Protein AF-A0A9E0A0V2-F1 (afdb_monomer)

Foldseek 3Di:
DDWDWDADPVHRLDIDTDDDDPDPVRVVVVCPDPVNVVVVVVCVVRDPDDDDDDDDDDPDDDDD

Sequence (64 aa):
LLYSLNRDKANPDVLVVVEQYRDKAALE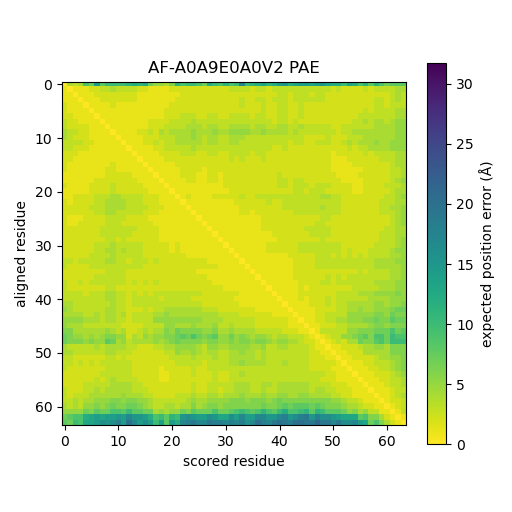FHSSTPHFKEFFSASAAFIGGRPEMTVMKEVQRAKP

Structure (mmCIF, N/CA/C/O backbone):
data_AF-A0A9E0A0V2-F1
#
_entry.id   AF-A0A9E0A0V2-F1
#
loop_
_atom_site.group_PDB
_atom_site.id
_atom_site.type_symbol
_atom_site.label_atom_id
_atom_site.label_alt_id
_atom_site.label_comp_id
_atom_site.label_asym_id
_atom_site.label_entity_id
_atom_site.label_seq_id
_atom_site.pdbx_PDB_ins_code
_atom_site.Cartn_x
_atom_site.Cartn_y
_atom_site.Cartn_z
_atom_site.occupancy
_atom_site.B_iso_or_equiv
_atom_site.auth_seq_id
_atom_site.auth_comp_id
_atom_site.auth_asym_id
_atom_site.auth_atom_id
_atom_site.pdbx_PDB_model_num
ATOM 1 N N . LEU A 1 1 ? -1.373 -3.807 14.106 1.00 85.31 1 LEU A N 1
ATOM 2 C CA . LEU A 1 1 ? -1.654 -3.391 12.713 1.00 85.31 1 LEU A CA 1
ATOM 3 C C . LEU A 1 1 ? -0.521 -3.879 11.818 1.00 85.31 1 LEU A C 1
ATOM 5 O O . LEU A 1 1 ? 0.520 -4.238 12.358 1.00 85.31 1 LEU A O 1
ATOM 9 N N . LEU A 1 2 ? -0.748 -3.984 10.508 1.00 93.62 2 LEU A N 1
ATOM 10 C CA . LEU A 1 2 ? 0.200 -4.528 9.525 1.00 93.62 2 LEU A CA 1
ATOM 11 C C . LEU A 1 2 ? 0.537 -3.438 8.509 1.00 93.62 2 LEU A C 1
ATOM 13 O O . LEU A 1 2 ? -0.365 -2.747 8.047 1.00 93.62 2 LEU A O 1
ATOM 17 N N . TYR A 1 3 ? 1.812 -3.320 8.158 1.00 96.56 3 TYR A N 1
ATOM 18 C CA . TYR A 1 3 ? 2.266 -2.543 7.014 1.00 96.56 3 TYR A CA 1
ATOM 19 C C . TYR A 1 3 ? 3.449 -3.286 6.405 1.00 96.56 3 TYR A C 1
ATOM 21 O O . TYR A 1 3 ? 4.490 -3.424 7.046 1.00 96.56 3 TYR A O 1
ATOM 29 N N . SER A 1 4 ? 3.267 -3.839 5.211 1.00 97.19 4 SER A N 1
ATOM 30 C CA . SER A 1 4 ? 4.307 -4.611 4.531 1.00 97.19 4 SER A CA 1
ATOM 31 C C . SER A 1 4 ? 4.417 -4.183 3.081 1.00 97.19 4 SER A C 1
ATOM 33 O O . SER A 1 4 ? 3.405 -4.055 2.396 1.00 97.19 4 SER A O 1
ATOM 35 N N . LEU A 1 5 ? 5.651 -3.982 2.628 1.00 97.06 5 LEU A N 1
ATOM 36 C CA . LEU A 1 5 ? 5.976 -3.773 1.228 1.00 97.06 5 LEU A CA 1
ATOM 37 C C . LEU A 1 5 ? 6.534 -5.076 0.672 1.00 97.06 5 LEU A C 1
ATOM 39 O O . LEU A 1 5 ? 7.507 -5.621 1.191 1.00 97.06 5 LEU A O 1
ATOM 43 N N . ASN A 1 6 ? 5.914 -5.557 -0.390 1.00 97.88 6 ASN A N 1
ATOM 44 C CA . ASN A 1 6 ? 6.238 -6.818 -1.025 1.00 97.88 6 ASN A CA 1
ATOM 45 C C . ASN A 1 6 ? 6.533 -6.551 -2.501 1.00 97.88 6 ASN A C 1
ATOM 47 O O . ASN A 1 6 ? 6.069 -5.561 -3.065 1.00 97.88 6 ASN A O 1
ATOM 51 N N . ARG A 1 7 ? 7.292 -7.439 -3.132 1.00 97.69 7 ARG A N 1
ATOM 52 C CA . ARG A 1 7 ? 7.512 -7.439 -4.578 1.00 97.69 7 ARG A CA 1
ATOM 53 C C . ARG A 1 7 ? 6.850 -8.678 -5.156 1.00 97.69 7 ARG A C 1
ATOM 55 O O . ARG A 1 7 ? 6.990 -9.759 -4.577 1.00 97.69 7 ARG A O 1
ATOM 62 N N . ASP A 1 8 ? 6.128 -8.517 -6.257 1.00 97.44 8 ASP A N 1
ATOM 63 C CA . ASP A 1 8 ? 5.538 -9.659 -6.940 1.00 97.44 8 ASP A CA 1
ATOM 64 C C . ASP A 1 8 ? 6.634 -10.611 -7.444 1.00 97.44 8 ASP A C 1
ATOM 66 O O . ASP A 1 8 ? 7.719 -10.200 -7.862 1.00 97.44 8 ASP A O 1
ATOM 70 N N . LYS A 1 9 ? 6.369 -11.916 -7.349 1.00 97.94 9 LYS A N 1
ATOM 71 C CA . LYS A 1 9 ? 7.360 -12.938 -7.706 1.00 97.94 9 LYS A CA 1
ATOM 72 C C . LYS A 1 9 ? 7.485 -13.135 -9.214 1.00 97.94 9 LYS A C 1
ATOM 74 O O . LYS A 1 9 ? 8.552 -13.539 -9.665 1.00 97.94 9 LYS A O 1
ATOM 79 N N . ALA A 1 10 ? 6.409 -12.914 -9.968 1.00 98.06 10 ALA A N 1
ATOM 80 C CA . ALA A 1 10 ? 6.385 -13.091 -11.415 1.00 98.06 10 ALA A CA 1
ATOM 81 C C . ALA A 1 10 ? 6.806 -11.810 -12.150 1.00 98.06 10 ALA A C 1
ATOM 83 O O . ALA A 1 10 ? 7.424 -11.892 -13.209 1.00 98.06 10 ALA A O 1
ATOM 84 N N . ASN A 1 11 ? 6.511 -10.640 -11.580 1.00 96.62 11 ASN A N 1
ATOM 85 C CA . ASN A 1 11 ? 6.848 -9.337 -12.127 1.00 96.62 11 ASN A CA 1
ATOM 86 C C . ASN A 1 11 ? 7.566 -8.454 -11.082 1.00 96.62 11 ASN A C 1
ATOM 88 O O . ASN A 1 11 ? 6.912 -7.842 -10.236 1.00 96.62 11 ASN A O 1
ATOM 92 N N . PRO A 1 12 ? 8.904 -8.327 -11.142 1.00 96.06 12 PRO A N 1
ATOM 93 C CA . PRO A 1 12 ? 9.669 -7.593 -10.135 1.00 96.06 12 PRO A CA 1
ATOM 94 C C . PRO A 1 12 ? 9.413 -6.074 -10.109 1.00 96.06 12 PRO A C 1
ATOM 96 O O . PRO A 1 12 ? 9.773 -5.432 -9.117 1.00 96.06 12 PRO A O 1
ATOM 99 N N . ASP A 1 13 ? 8.785 -5.514 -11.147 1.00 95.75 13 ASP A N 1
ATOM 100 C CA . ASP A 1 13 ? 8.404 -4.097 -11.217 1.00 95.75 13 ASP A CA 1
ATOM 101 C C . ASP A 1 13 ? 7.080 -3.810 -10.488 1.00 95.75 13 ASP A C 1
ATOM 103 O O . ASP A 1 13 ? 6.719 -2.653 -10.268 1.00 95.75 13 ASP A O 1
ATOM 107 N N . VAL A 1 14 ? 6.360 -4.854 -10.063 1.00 95.81 14 VAL A N 1
ATOM 108 C CA . VAL A 1 14 ? 5.128 -4.722 -9.283 1.00 95.81 14 VAL A CA 1
ATOM 109 C C . VAL A 1 14 ? 5.448 -4.798 -7.794 1.00 95.81 14 VAL A C 1
ATOM 111 O O . VAL A 1 14 ? 5.943 -5.804 -7.277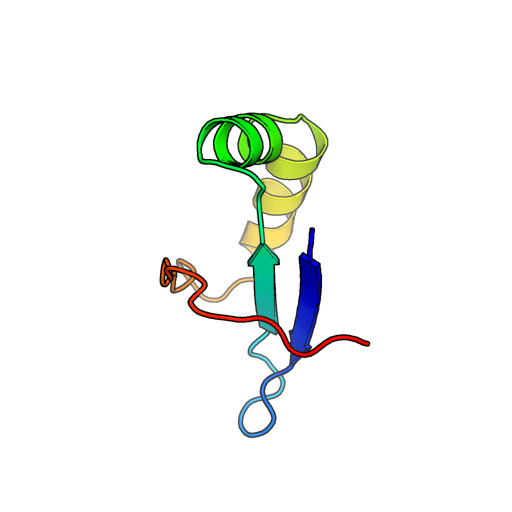 1.00 95.81 14 VAL A O 1
ATOM 114 N N . LEU A 1 15 ? 5.120 -3.720 -7.085 1.00 96.31 15 LEU A N 1
ATOM 115 C CA . LEU A 1 15 ? 5.153 -3.661 -5.630 1.00 96.31 15 LEU A CA 1
ATOM 116 C C . LEU A 1 15 ? 3.736 -3.805 -5.067 1.00 96.31 15 LEU A C 1
ATOM 118 O O . LEU A 1 15 ? 2.797 -3.189 -5.565 1.00 96.31 15 LEU A O 1
ATOM 122 N N . VAL A 1 16 ? 3.596 -4.594 -4.003 1.00 97.06 16 VAL A N 1
ATOM 123 C CA . VAL A 1 16 ? 2.325 -4.852 -3.318 1.00 97.06 16 VAL A CA 1
ATOM 124 C C . VAL A 1 16 ? 2.444 -4.408 -1.868 1.00 97.06 16 VAL A C 1
ATOM 126 O O . VAL A 1 16 ? 3.220 -4.978 -1.093 1.00 97.06 16 VAL A O 1
ATOM 129 N N . VAL A 1 17 ? 1.656 -3.405 -1.489 1.00 96.75 17 VAL A N 1
ATOM 130 C CA . VAL A 1 17 ? 1.542 -2.978 -0.093 1.00 96.75 17 VAL A CA 1
ATOM 131 C C . VAL A 1 17 ? 0.363 -3.705 0.544 1.00 96.75 17 VAL A C 1
ATOM 133 O O . VAL A 1 17 ? -0.761 -3.615 0.054 1.00 96.75 17 VAL A O 1
ATOM 136 N N . VAL A 1 18 ? 0.615 -4.449 1.623 1.00 97.25 18 VAL A N 1
ATOM 137 C CA . VAL A 1 18 ? -0.451 -5.061 2.429 1.00 97.25 18 VAL A CA 1
ATOM 138 C C . VAL A 1 18 ? -0.529 -4.326 3.751 1.00 97.25 18 VAL A C 1
ATOM 140 O O . VAL A 1 18 ? 0.415 -4.342 4.549 1.00 97.25 18 VAL A O 1
ATOM 143 N N . GLU A 1 19 ? -1.677 -3.700 3.966 1.00 97.12 19 GLU A N 1
ATOM 144 C CA . GLU A 1 19 ? -1.942 -2.826 5.096 1.00 97.12 19 GLU A CA 1
ATOM 145 C C . GLU A 1 19 ? -3.130 -3.359 5.892 1.00 97.12 19 GLU A C 1
ATOM 147 O O . GLU A 1 19 ? -4.118 -3.849 5.342 1.00 97.12 19 GLU A O 1
ATOM 152 N N . GLN A 1 20 ? -3.049 -3.246 7.212 1.00 96.56 20 GLN A N 1
ATOM 153 C CA . GLN A 1 20 ? -4.194 -3.440 8.083 1.00 96.56 20 GLN A CA 1
ATOM 154 C C . GLN A 1 20 ? -4.314 -2.250 9.014 1.00 96.56 20 GLN A C 1
ATOM 156 O O . GLN A 1 20 ? -3.397 -1.970 9.787 1.00 96.56 20 GLN A O 1
ATOM 161 N N . TYR A 1 21 ? -5.502 -1.660 9.026 1.00 96.94 21 TYR A N 1
ATOM 162 C CA . TYR A 1 21 ? -5.896 -0.612 9.953 1.00 96.94 21 TYR A CA 1
ATOM 163 C C . TYR A 1 21 ? -6.898 -1.137 10.972 1.00 96.94 21 TYR A C 1
ATOM 165 O O . TYR A 1 21 ? -7.579 -2.136 10.744 1.00 96.94 21 TYR A O 1
ATOM 173 N N . ARG A 1 22 ? -6.971 -0.460 12.121 1.00 95.94 22 ARG A N 1
ATOM 174 C CA . ARG A 1 22 ? -7.940 -0.792 13.173 1.00 95.94 22 ARG A CA 1
ATOM 175 C C . ARG A 1 22 ? -9.368 -0.606 12.664 1.00 95.94 22 ARG A C 1
ATOM 177 O O . ARG A 1 22 ? -10.244 -1.402 12.975 1.00 95.94 22 ARG A O 1
ATOM 184 N N . ASP A 1 23 ? -9.578 0.469 11.913 1.00 96.06 23 ASP A N 1
ATOM 185 C CA . ASP A 1 23 ? -10.863 0.913 11.396 1.00 96.06 23 ASP A CA 1
ATOM 186 C C . ASP A 1 23 ? -10.655 1.884 10.217 1.00 96.06 23 ASP A C 1
ATOM 188 O O . ASP A 1 23 ? -9.524 2.211 9.839 1.00 96.06 23 ASP A O 1
ATOM 192 N N . LYS A 1 24 ? -11.767 2.353 9.641 1.00 95.44 24 LYS A N 1
ATOM 193 C CA . LYS A 1 24 ? -11.780 3.321 8.538 1.00 95.44 24 LYS A CA 1
ATOM 194 C C . LYS A 1 24 ? -11.177 4.674 8.930 1.00 95.44 24 LYS A C 1
ATOM 196 O O . LYS A 1 24 ? -10.480 5.269 8.119 1.00 95.44 24 LYS A O 1
ATOM 201 N N . ALA A 1 25 ? -11.400 5.141 10.159 1.00 98.06 25 ALA A N 1
ATOM 202 C CA . ALA A 1 25 ? -10.885 6.432 10.614 1.00 98.06 25 ALA A CA 1
ATOM 203 C C . ALA A 1 25 ? -9.348 6.430 10.696 1.00 98.06 25 ALA A C 1
ATOM 205 O O . ALA A 1 25 ? -8.707 7.428 10.378 1.00 98.06 25 ALA A O 1
ATOM 206 N N . ALA A 1 26 ? -8.741 5.300 11.066 1.00 98.12 26 ALA A N 1
ATOM 207 C CA . ALA A 1 26 ? -7.293 5.130 11.056 1.00 98.12 26 ALA A CA 1
ATOM 208 C C . ALA A 1 26 ? -6.710 5.159 9.631 1.00 98.12 26 ALA A C 1
ATOM 210 O O . ALA A 1 26 ? -5.657 5.763 9.429 1.00 98.12 26 ALA A O 1
ATOM 211 N N . LEU A 1 27 ? -7.399 4.560 8.652 1.00 97.00 27 LEU A N 1
ATOM 212 C CA . LEU A 1 27 ? -7.027 4.662 7.235 1.00 97.00 27 LEU A CA 1
ATOM 213 C C . LEU A 1 27 ? -7.147 6.110 6.735 1.00 97.00 27 LEU A C 1
ATOM 215 O O . LEU A 1 27 ? -6.217 6.631 6.129 1.00 97.00 27 LEU A O 1
ATOM 219 N N . GLU A 1 28 ? -8.259 6.784 7.032 1.00 97.81 28 GLU A N 1
ATOM 220 C CA . GLU A 1 28 ? -8.480 8.180 6.636 1.00 97.81 28 GLU A CA 1
ATOM 221 C C . GLU A 1 28 ? -7.420 9.111 7.235 1.00 97.81 28 GLU A C 1
ATOM 223 O O . GLU A 1 28 ? -6.846 9.939 6.525 1.00 97.81 28 GLU A O 1
ATOM 228 N N . PHE A 1 29 ? -7.102 8.938 8.522 1.00 98.25 29 PHE A N 1
ATOM 229 C CA . PHE A 1 29 ? -6.026 9.677 9.170 1.00 98.25 29 PHE A CA 1
ATOM 230 C C . PHE A 1 29 ? -4.682 9.413 8.487 1.00 98.25 29 PHE A C 1
ATOM 232 O O . PHE A 1 29 ? -4.006 10.372 8.118 1.00 98.25 29 PHE A O 1
ATOM 239 N N . HIS A 1 30 ? -4.326 8.143 8.261 1.00 97.56 30 HIS A N 1
ATOM 240 C CA . HIS A 1 30 ? -3.097 7.753 7.570 1.00 97.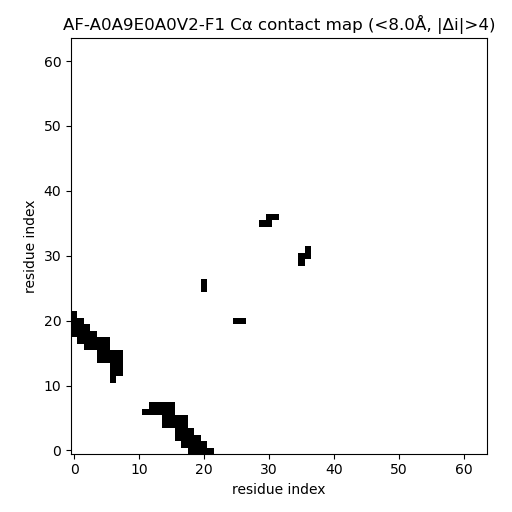56 30 HIS A CA 1
ATOM 241 C C . HIS A 1 30 ? -2.968 8.421 6.192 1.00 97.56 30 HIS A C 1
ATOM 243 O O . HIS A 1 30 ? -1.955 9.059 5.923 1.00 97.56 30 HIS A O 1
ATOM 249 N N . SER A 1 31 ? -4.007 8.362 5.356 1.00 96.19 31 SER A N 1
ATOM 250 C CA . SER A 1 31 ? -3.988 8.964 4.016 1.00 96.19 31 SER A CA 1
ATOM 251 C C . SER A 1 31 ? -4.029 10.500 4.023 1.00 96.19 31 SER A C 1
ATOM 253 O O . SER A 1 31 ? -3.793 11.140 2.997 1.00 96.19 31 SER A O 1
ATOM 255 N N . SER A 1 32 ? -4.329 11.124 5.165 1.00 98.00 32 SER A N 1
ATOM 256 C CA . SER A 1 32 ? -4.375 12.584 5.302 1.00 98.00 32 SER A CA 1
ATOM 257 C C . SER A 1 32 ? -3.039 13.221 5.702 1.00 98.00 32 SER A C 1
ATOM 259 O O . SER A 1 32 ? -2.889 14.443 5.555 1.00 98.00 32 SER A O 1
ATOM 261 N N . THR A 1 33 ? -2.082 12.428 6.199 1.00 98.38 33 THR A N 1
ATOM 262 C CA . THR A 1 33 ? -0.832 12.939 6.773 1.00 98.38 33 THR A CA 1
ATOM 263 C C . THR A 1 33 ? 0.065 13.610 5.720 1.00 98.38 33 THR A C 1
ATOM 265 O O . THR A 1 33 ? 0.003 13.263 4.536 1.00 98.38 33 THR A O 1
ATOM 268 N N . PRO A 1 34 ? 0.935 14.563 6.121 1.00 98.56 34 PRO A N 1
ATOM 269 C CA . PRO A 1 34 ? 1.877 15.198 5.195 1.00 98.56 34 PRO A CA 1
ATOM 270 C C . PRO A 1 34 ? 2.791 14.192 4.484 1.00 98.56 34 PRO A C 1
ATOM 272 O O . PRO A 1 34 ? 2.879 14.203 3.262 1.00 98.56 34 PRO A O 1
ATOM 275 N N . HIS A 1 35 ? 3.373 13.248 5.228 1.00 97.25 35 HIS A N 1
ATOM 276 C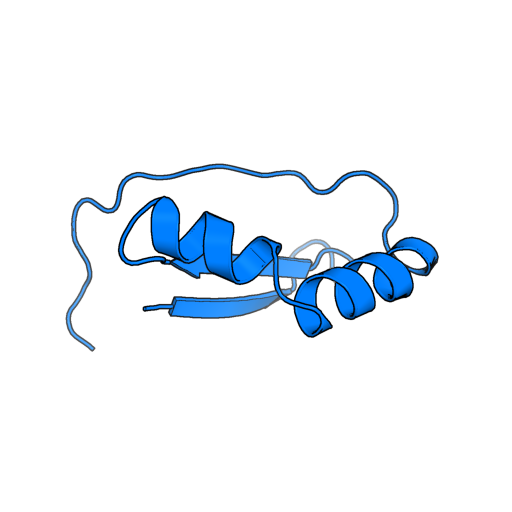 CA . HIS A 1 35 ? 4.294 12.254 4.671 1.00 97.25 35 HIS A CA 1
ATOM 277 C C . HIS A 1 35 ? 3.626 11.307 3.664 1.00 97.25 35 HIS A C 1
ATOM 279 O O . HIS A 1 35 ? 4.262 10.924 2.687 1.00 97.25 35 HIS A O 1
ATOM 285 N N . PHE A 1 36 ? 2.350 10.944 3.854 1.00 96.81 36 PHE A N 1
ATOM 286 C CA . PHE A 1 36 ? 1.617 10.143 2.869 1.00 96.81 36 PHE A CA 1
ATOM 287 C C . PHE A 1 36 ? 1.462 10.908 1.551 1.00 96.81 36 PHE A C 1
ATOM 289 O O . PHE A 1 36 ? 1.746 10.375 0.481 1.00 96.81 36 PHE A O 1
ATOM 296 N N . LYS A 1 37 ? 1.056 12.181 1.630 1.00 96.69 37 LYS A N 1
ATOM 297 C CA . LYS A 1 37 ? 0.880 13.047 0.455 1.00 96.69 37 LYS A CA 1
ATOM 298 C C . LYS A 1 37 ? 2.200 13.290 -0.274 1.00 96.69 37 LYS A C 1
ATOM 300 O O . LYS A 1 37 ? 2.235 13.204 -1.498 1.00 96.69 37 LYS A O 1
ATOM 305 N N . GLU A 1 38 ? 3.275 13.553 0.465 1.00 97.50 38 GLU A N 1
ATOM 306 C CA . GLU A 1 38 ? 4.623 13.723 -0.087 1.00 97.50 38 GLU A CA 1
ATOM 307 C C . GLU A 1 38 ? 5.107 12.449 -0.787 1.00 97.50 38 GLU A C 1
ATOM 309 O O . GLU A 1 38 ? 5.547 12.511 -1.935 1.00 97.50 38 GLU A O 1
ATOM 314 N N . PHE A 1 39 ? 4.951 11.285 -0.146 1.00 94.44 39 PHE A N 1
ATOM 315 C CA . PHE A 1 39 ? 5.305 9.995 -0.735 1.00 94.44 39 PHE A CA 1
ATOM 316 C C . PHE A 1 39 ? 4.530 9.722 -2.029 1.00 94.44 39 PHE A C 1
ATOM 318 O O . PHE A 1 39 ? 5.144 9.407 -3.046 1.00 94.44 39 PHE A O 1
ATOM 325 N 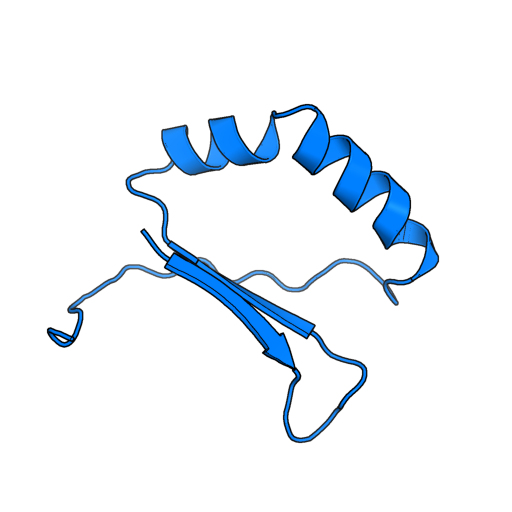N . PHE A 1 40 ? 3.201 9.875 -2.016 1.00 92.12 40 PHE A N 1
ATOM 326 C CA . PHE A 1 40 ? 2.376 9.640 -3.204 1.00 92.12 40 PHE A CA 1
ATOM 327 C C . PHE A 1 40 ? 2.665 10.637 -4.330 1.00 92.12 40 PHE A C 1
ATOM 329 O O . PHE A 1 40 ? 2.649 10.267 -5.502 1.00 92.12 40 PHE A O 1
ATOM 336 N N . SER A 1 41 ? 2.969 11.893 -3.996 1.00 94.50 41 SER A N 1
ATOM 337 C CA . SER A 1 41 ? 3.387 12.876 -4.995 1.00 94.50 41 SER A CA 1
ATOM 338 C C . SER A 1 41 ? 4.728 12.504 -5.627 1.00 94.50 41 SER A C 1
ATOM 340 O O . SER A 1 41 ? 4.884 12.641 -6.838 1.00 94.50 41 SER A O 1
ATOM 342 N N . ALA A 1 42 ? 5.698 12.043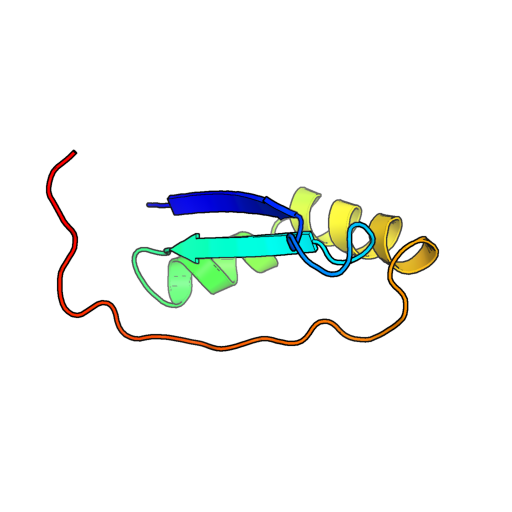 -4.835 1.00 95.06 42 ALA A N 1
ATOM 343 C CA . ALA A 1 42 ? 7.005 11.637 -5.342 1.00 95.06 42 ALA A CA 1
ATOM 344 C C . ALA A 1 42 ? 6.928 10.332 -6.152 1.00 95.06 42 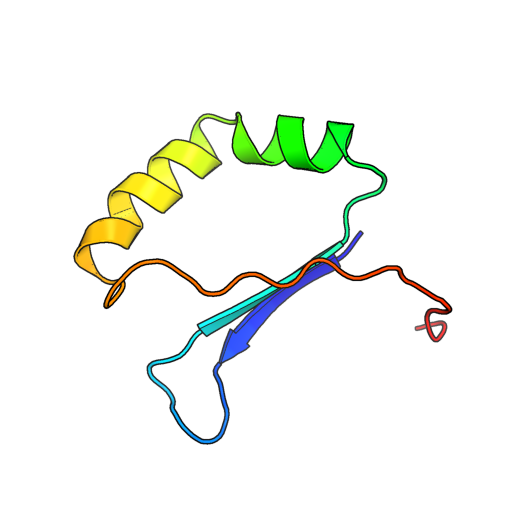ALA A C 1
ATOM 346 O O . ALA A 1 42 ? 7.609 10.191 -7.168 1.00 95.06 42 ALA A O 1
ATOM 347 N N . SER A 1 43 ? 6.079 9.386 -5.738 1.00 93.19 43 SER A N 1
ATOM 348 C CA . SER A 1 43 ? 5.932 8.089 -6.403 1.00 93.19 43 SER A CA 1
ATOM 349 C C . SER A 1 43 ? 5.261 8.185 -7.772 1.00 93.19 43 SER A C 1
ATOM 351 O O . SER A 1 43 ? 5.509 7.329 -8.618 1.00 93.19 43 SER A O 1
ATOM 353 N N . ALA A 1 44 ? 4.486 9.245 -8.033 1.00 91.50 44 ALA A N 1
ATOM 354 C CA . ALA A 1 44 ? 3.817 9.482 -9.313 1.00 91.50 44 ALA A CA 1
ATOM 355 C C . ALA A 1 44 ? 4.766 9.439 -10.528 1.00 91.50 44 ALA A C 1
ATOM 357 O O . ALA A 1 44 ? 4.346 9.044 -11.610 1.00 91.50 44 ALA A O 1
ATOM 358 N N . ALA A 1 45 ? 6.043 9.799 -10.354 1.00 93.88 45 ALA A N 1
ATOM 359 C CA . ALA A 1 45 ? 7.052 9.734 -11.415 1.00 93.88 45 ALA A CA 1
ATOM 360 C C . ALA A 1 45 ? 7.540 8.304 -11.734 1.00 93.88 45 ALA A C 1
ATOM 362 O O . ALA A 1 45 ? 8.201 8.098 -12.749 1.00 93.88 45 ALA A O 1
ATOM 363 N N . PHE A 1 46 ? 7.241 7.330 -10.871 1.00 92.56 46 PHE A N 1
ATOM 364 C CA . PHE A 1 46 ? 7.774 5.965 -10.932 1.00 92.56 46 PHE A CA 1
ATOM 365 C C . PHE A 1 46 ? 6.695 4.893 -11.116 1.00 92.56 46 PHE A C 1
ATOM 367 O O . PHE A 1 46 ? 7.012 3.770 -11.499 1.00 92.56 46 PHE A O 1
ATOM 374 N N . ILE A 1 47 ? 5.429 5.209 -10.835 1.00 91.62 47 ILE A N 1
ATOM 375 C CA . ILE A 1 47 ? 4.321 4.260 -10.969 1.00 91.62 47 ILE A CA 1
ATOM 376 C C . ILE A 1 47 ? 3.733 4.307 -12.381 1.00 91.62 47 ILE A C 1
ATOM 378 O O . ILE A 1 47 ? 3.416 5.370 -12.909 1.00 91.62 47 ILE A O 1
ATOM 382 N N . GLY A 1 48 ? 3.546 3.134 -12.991 1.00 90.31 48 GLY A N 1
ATOM 383 C CA . GLY A 1 48 ? 3.054 2.995 -14.370 1.00 90.31 48 GLY A CA 1
ATOM 384 C C . GLY A 1 48 ? 1.574 3.343 -14.582 1.00 90.31 48 GLY A C 1
ATOM 385 O O . GLY A 1 48 ? 1.050 3.139 -15.673 1.00 90.31 48 GLY A O 1
ATOM 386 N N . GLY A 1 49 ? 0.875 3.834 -13.556 1.00 88.94 49 GLY A N 1
ATOM 387 C CA . GLY A 1 49 ? -0.546 4.156 -13.622 1.00 88.94 49 GLY A CA 1
ATOM 388 C C . GLY A 1 49 ? -1.203 4.224 -12.248 1.00 88.94 49 GLY A C 1
ATOM 389 O O . GLY A 1 49 ? -0.530 4.273 -11.217 1.00 88.94 49 GLY A O 1
ATOM 390 N N . ARG A 1 50 ? -2.544 4.230 -12.233 1.00 90.12 50 ARG A N 1
ATOM 391 C CA . ARG A 1 50 ? -3.298 4.124 -10.977 1.00 90.12 50 ARG A CA 1
ATOM 392 C C . ARG A 1 50 ? -3.039 2.756 -10.336 1.00 90.12 50 ARG A C 1
ATOM 394 O O . ARG A 1 50 ? -3.138 1.757 -11.044 1.00 90.12 50 ARG A O 1
ATOM 401 N N . PRO A 1 51 ? -2.773 2.701 -9.022 1.00 91.88 51 PRO A N 1
ATOM 402 C CA . PRO A 1 51 ? -2.647 1.435 -8.322 1.00 91.88 51 PRO A CA 1
ATOM 403 C C . PRO A 1 51 ? -3.987 0.695 -8.293 1.00 91.88 51 PRO A C 1
ATOM 405 O O . PRO A 1 51 ? -5.054 1.303 -8.179 1.00 91.88 51 PRO A O 1
ATOM 408 N N . GLU A 1 52 ? -3.920 -0.629 -8.348 1.00 94.25 52 GLU A N 1
ATOM 409 C CA . GLU A 1 52 ? -5.057 -1.497 -8.062 1.00 94.25 52 GLU A CA 1
ATOM 410 C C . GLU A 1 52 ? -5.229 -1.631 -6.545 1.00 94.25 52 GLU A C 1
ATOM 412 O O . GLU A 1 52 ? -4.255 -1.784 -5.807 1.00 94.25 52 GLU A O 1
ATOM 417 N N . MET A 1 53 ? -6.471 -1.563 -6.058 1.00 94.19 53 MET A N 1
ATOM 418 C CA . MET A 1 53 ? -6.775 -1.628 -4.627 1.00 94.19 53 MET A CA 1
ATOM 419 C C . MET A 1 53 ? -7.915 -2.606 -4.362 1.00 94.19 53 MET A C 1
ATOM 421 O O . MET A 1 53 ? -8.976 -2.513 -4.976 1.00 94.19 53 MET A O 1
ATOM 425 N N . THR A 1 54 ? -7.719 -3.504 -3.396 1.00 96.94 54 THR A N 1
ATOM 426 C CA . THR A 1 54 ? -8.764 -4.405 -2.892 1.00 96.94 54 THR A CA 1
ATOM 427 C C . THR A 1 54 ? -8.888 -4.245 -1.383 1.00 96.94 54 THR A C 1
ATOM 429 O O . THR A 1 54 ? -7.914 -4.405 -0.651 1.00 96.94 54 THR A O 1
ATOM 432 N N . VAL A 1 55 ? -10.099 -3.947 -0.906 1.00 95.62 55 VAL A N 1
ATOM 433 C CA . VAL A 1 55 ? -10.403 -3.861 0.528 1.00 95.62 55 VAL A CA 1
ATOM 434 C C . VAL A 1 55 ? -10.949 -5.202 1.002 1.00 95.62 55 VAL A C 1
ATOM 436 O O . VAL A 1 55 ? -11.865 -5.757 0.399 1.00 95.62 55 VAL A O 1
ATOM 439 N N . MET A 1 56 ? -10.396 -5.717 2.098 1.00 95.69 56 MET A N 1
ATOM 440 C CA . MET A 1 56 ? -10.734 -7.033 2.638 1.00 95.69 56 MET A CA 1
ATOM 441 C C . MET A 1 56 ? -11.255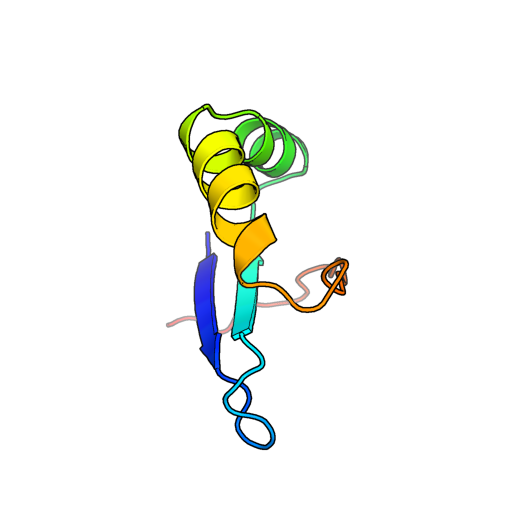 -6.929 4.071 1.00 95.69 56 MET A C 1
ATOM 443 O O . MET A 1 56 ? -10.856 -6.048 4.834 1.00 95.69 56 MET A O 1
ATOM 447 N N . LYS A 1 57 ? -12.111 -7.878 4.458 1.00 94.81 57 LYS A N 1
ATOM 448 C CA . LYS A 1 57 ? -12.489 -8.108 5.855 1.00 94.81 57 LYS A CA 1
ATOM 449 C C . LYS A 1 5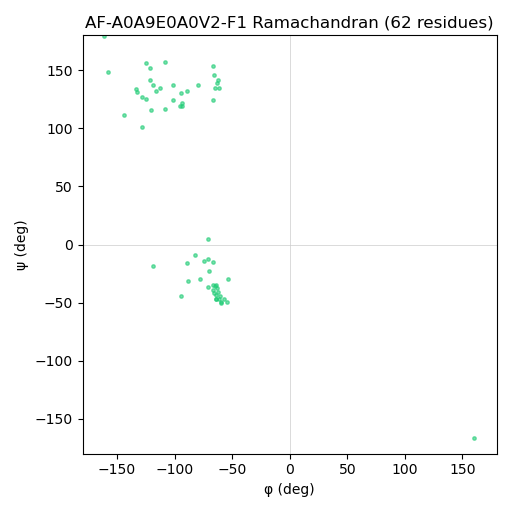7 ? -11.598 -9.207 6.430 1.00 94.81 57 LYS A C 1
ATOM 451 O O . LYS A 1 57 ? -11.637 -10.334 5.945 1.00 94.81 57 LYS A O 1
ATOM 456 N N . GLU A 1 58 ? -10.828 -8.901 7.473 1.00 93.25 58 GLU A N 1
ATOM 457 C CA . GLU A 1 58 ? -10.082 -9.935 8.200 1.00 93.25 58 GLU A CA 1
ATOM 458 C C . GLU A 1 58 ? -11.073 -10.866 8.920 1.00 93.25 58 GLU A C 1
ATOM 460 O O . GLU A 1 58 ? -11.931 -10.409 9.675 1.00 93.25 58 GLU A O 1
ATOM 465 N N . VAL A 1 59 ? -10.977 -12.172 8.654 1.00 95.50 59 VAL A N 1
ATOM 466 C CA . VAL A 1 59 ? -11.804 -13.204 9.306 1.00 95.50 59 VAL A CA 1
ATOM 467 C C . VAL A 1 59 ? -11.077 -13.792 10.514 1.00 95.50 59 VAL A C 1
ATOM 469 O O . VAL A 1 59 ? -11.665 -13.951 11.579 1.00 95.50 59 VAL A O 1
ATOM 472 N N . GLN A 1 60 ? -9.789 -14.093 10.359 1.00 92.62 60 GLN A N 1
ATOM 473 C CA . GLN A 1 60 ? -8.923 -14.592 11.418 1.00 92.62 60 GLN A CA 1
ATOM 474 C C . GLN A 1 60 ? -7.467 -14.303 11.060 1.00 92.62 60 GLN A C 1
ATOM 476 O O . GLN A 1 60 ? -7.086 -14.337 9.891 1.00 92.62 60 GLN A O 1
ATOM 481 N N . ARG A 1 61 ? -6.644 -14.075 12.083 1.00 90.38 61 ARG A N 1
ATOM 482 C CA . ARG A 1 61 ? -5.193 -13.965 11.964 1.00 90.38 61 ARG A CA 1
ATOM 483 C C . ARG A 1 61 ? -4.526 -15.098 12.733 1.00 90.38 61 ARG A C 1
ATOM 485 O O . ARG A 1 61 ? -4.866 -15.333 13.893 1.00 90.38 61 ARG A O 1
ATOM 492 N N . ALA A 1 62 ? -3.568 -15.774 12.101 1.00 89.44 62 ALA A N 1
ATOM 493 C CA . ALA A 1 62 ? -2.698 -16.710 12.804 1.00 89.44 62 ALA A CA 1
ATOM 494 C C . ALA A 1 62 ? -1.899 -15.956 13.877 1.00 89.44 62 ALA A C 1
ATOM 496 O O . ALA A 1 62 ? -1.387 -14.865 13.620 1.00 89.44 62 ALA A O 1
ATOM 497 N N . LYS A 1 63 ? -1.817 -16.516 15.087 1.00 79.69 63 LYS A N 1
ATOM 498 C CA . LYS A 1 63 ? -0.925 -15.957 16.107 1.00 79.69 63 LYS A CA 1
ATOM 499 C C . LYS A 1 63 ? 0.520 -16.076 15.596 1.00 79.69 63 LYS A C 1
ATOM 501 O O . LYS A 1 63 ? 0.811 -17.084 14.951 1.00 79.69 63 LYS A O 1
ATOM 506 N N . PRO A 1 64 ? 1.353 -15.046 15.814 1.00 69.62 64 PRO A N 1
ATOM 507 C CA . PRO A 1 64 ? 2.764 -15.102 15.451 1.00 69.62 64 PRO A CA 1
ATOM 508 C C . PRO A 1 64 ? 3.480 -16.264 16.144 1.00 69.62 64 PRO A C 1
ATOM 510 O O . PRO A 1 64 ? 3.015 -16.680 17.234 1.00 69.62 64 PRO A O 1
#

pLDDT: mean 94.64, std 4.59, range [69.62, 98.56]

Radius of gyration: 13.69 Å; Cα contacts (8 Å, |Δi|>4): 38; chains: 1; bounding box: 22×32×30 Å

Secondary structure (DSSP, 8-state):
-EEEEEE-SS-TT-EEEEEE-SSHHHHHHHHHSHHHHHHHHHHTTT-SSSPP------------

Nearest PDB structures (foldseek):
  2gff-assembly1_A  TM=9.325E-01  e=4.479E-02  Yersinia pestis
  4dpo-assembly1_B  TM=9.573E-01  e=5.927E-02  Methanosarcina mazei Go1
  3e8o-assembly1_B  TM=7.859E-01  e=1.460E-02  Deinococcus radiodurans
  4hl9-assembly4_H  TM=9.078E-01  e=1.113E-01  Rhodospirillum rubrum ATCC 11170
  2omo-assembly2_C  TM=9.644E-01  e=4.518E-01  Nitrosomonas europaea

Solvent-accessible surface area (backbone atoms only — not comparable to full-atom values): 4374 Å² total; per-residue (Å²): 126,47,80,44,84,42,63,42,90,90,43,78,89,42,72,45,76,50,74,45,64,93,45,69,67,55,47,53,53,53,68,65,36,68,66,47,50,52,50,56,61,62,44,59,84,76,50,99,62,84,81,88,83,83,91,81,82,88,86,80,77,84,80,131

Mean predicted aligned error: 3.11 Å